Protein AF-A0A7Y3JT95-F1 (afdb_monomer)

Nearest PDB structures (foldseek):
  5d8r-assembly1_B-2  TM=2.595E-01  e=5.708E+00  Pseudomonas aeruginosa PAO1
  7e1v-assembly1_G  TM=1.893E-01  e=7.034E+00  Mycolicibacterium smegmatis MC2 51

Structure (mmCIF, N/CA/C/O backbone):
data_AF-A0A7Y3JT95-F1
#
_entry.id   AF-A0A7Y3JT95-F1
#
loop_
_atom_site.group_PDB
_atom_site.id
_atom_site.type_symbol
_atom_site.label_atom_id
_atom_site.label_alt_id
_atom_site.label_comp_id
_atom_site.label_asym_id
_atom_site.label_entity_id
_atom_site.label_seq_id
_atom_site.pdbx_PDB_ins_code
_atom_site.Cartn_x
_atom_site.Cartn_y
_atom_site.Cartn_z
_atom_site.occupancy
_atom_site.B_iso_or_equiv
_atom_site.auth_seq_id
_atom_site.auth_comp_id
_atom_site.auth_asym_id
_atom_site.auth_atom_id
_atom_site.pdbx_PDB_model_num
ATOM 1 N N . MET A 1 1 ? 17.925 -15.128 27.404 1.00 42.97 1 MET A N 1
ATOM 2 C CA . MET A 1 1 ? 16.937 -15.949 26.673 1.00 42.97 1 MET A CA 1
ATOM 3 C C . MET A 1 1 ? 15.849 -15.020 26.118 1.00 42.97 1 MET A C 1
ATOM 5 O O . MET A 1 1 ? 14.797 -14.905 26.715 1.00 42.97 1 MET A O 1
ATOM 9 N N . LEU A 1 2 ? 16.147 -14.272 25.042 1.00 52.19 2 LEU A N 1
ATOM 10 C CA . LEU A 1 2 ? 15.272 -13.235 24.435 1.00 52.19 2 LEU A CA 1
ATOM 11 C C . LEU A 1 2 ? 15.252 -13.323 22.890 1.00 52.19 2 LEU A C 1
ATOM 13 O O . LEU A 1 2 ? 14.946 -12.363 22.197 1.00 52.19 2 LEU A O 1
ATOM 17 N N . LYS A 1 3 ? 15.631 -14.474 22.322 1.00 46.69 3 LYS A N 1
ATOM 18 C CA . LYS A 1 3 ? 15.791 -14.651 20.865 1.00 46.69 3 LYS A CA 1
ATOM 19 C C . LYS A 1 3 ? 14.521 -15.123 20.137 1.00 46.69 3 LYS A C 1
ATOM 21 O O . LYS A 1 3 ? 14.589 -15.364 18.942 1.00 46.69 3 LYS A O 1
ATOM 26 N N . GLN A 1 4 ? 13.391 -15.278 20.832 1.00 49.72 4 GLN A N 1
ATOM 27 C CA . GLN A 1 4 ? 12.220 -16.012 20.318 1.00 49.72 4 GLN A CA 1
ATOM 28 C C . GLN A 1 4 ? 10.966 -15.167 20.030 1.00 49.72 4 GLN A C 1
ATOM 30 O O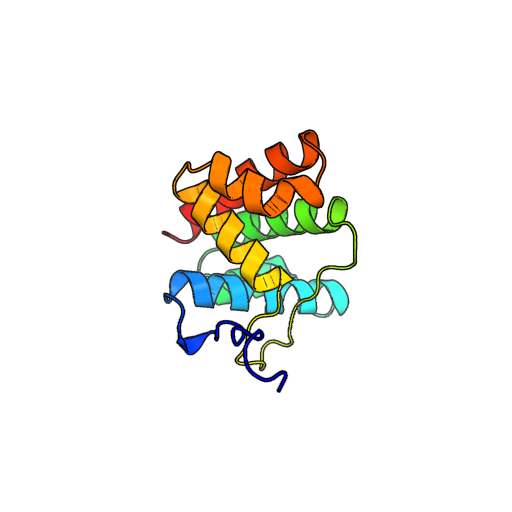 . GLN A 1 4 ? 9.918 -15.739 19.768 1.00 49.72 4 GLN A O 1
ATOM 35 N N . MET A 1 5 ? 11.043 -13.832 20.027 1.00 56.78 5 MET A N 1
ATOM 36 C CA . MET A 1 5 ? 9.869 -12.984 19.728 1.00 56.78 5 MET A CA 1
ATOM 37 C C . MET A 1 5 ? 10.009 -12.107 18.477 1.00 56.78 5 MET A C 1
ATOM 39 O O . MET A 1 5 ? 9.093 -11.359 18.161 1.00 56.78 5 MET A O 1
ATOM 43 N N . PHE A 1 6 ? 11.122 -12.196 17.743 1.00 58.62 6 PHE A N 1
ATOM 44 C CA . PHE A 1 6 ? 11.282 -11.458 16.491 1.00 58.62 6 PHE A CA 1
ATOM 45 C C . PHE A 1 6 ? 10.957 -12.359 15.305 1.00 58.62 6 PHE A C 1
ATOM 47 O O . PHE A 1 6 ? 11.786 -13.163 14.877 1.00 58.62 6 PHE A O 1
ATOM 54 N N . VAL A 1 7 ? 9.748 -12.203 14.768 1.00 72.12 7 VAL A N 1
ATOM 55 C CA . VAL A 1 7 ? 9.456 -12.646 13.404 1.00 72.12 7 VAL A CA 1
ATOM 56 C C . VAL A 1 7 ? 10.291 -11.759 12.474 1.00 72.12 7 VAL A C 1
ATOM 58 O O . VAL A 1 7 ? 10.195 -10.532 12.575 1.00 72.12 7 VAL A O 1
ATOM 61 N N . PRO A 1 8 ? 11.169 -12.328 11.629 1.00 79.81 8 PRO A N 1
ATOM 62 C CA . PRO A 1 8 ? 11.948 -11.523 10.702 1.00 79.81 8 PRO A CA 1
ATOM 63 C C . PRO A 1 8 ? 11.001 -10.773 9.752 1.00 79.81 8 PRO A C 1
ATOM 65 O O . PRO A 1 8 ? 9.987 -11.342 9.341 1.00 79.81 8 PRO A O 1
ATOM 68 N N . PRO A 1 9 ? 11.309 -9.513 9.394 1.00 84.88 9 PRO A N 1
ATOM 69 C CA . PRO A 1 9 ? 10.474 -8.770 8.464 1.00 84.88 9 PRO A CA 1
ATOM 70 C C . PRO A 1 9 ? 10.424 -9.490 7.107 1.00 84.88 9 PRO A C 1
ATOM 72 O O . PRO A 1 9 ? 11.458 -10.019 6.672 1.00 84.88 9 PRO A O 1
ATOM 75 N N . PRO A 1 10 ? 9.266 -9.486 6.420 1.00 91.88 10 PRO A N 1
ATOM 76 C CA . PRO A 1 10 ? 9.153 -10.029 5.073 1.00 91.88 10 PRO A CA 1
ATOM 77 C C . PRO A 1 10 ? 10.171 -9.378 4.137 1.00 91.88 10 PRO A C 1
ATOM 79 O O . PRO A 1 10 ? 10.498 -8.194 4.281 1.00 91.88 10 PRO A O 1
ATOM 82 N N . ARG A 1 11 ? 10.670 -10.134 3.159 1.00 95.94 11 ARG A N 1
ATOM 83 C CA . ARG A 1 11 ? 11.568 -9.600 2.132 1.00 95.94 11 ARG A CA 1
ATOM 84 C C . ARG A 1 11 ? 10.834 -9.465 0.815 1.00 95.94 11 ARG A C 1
ATOM 86 O O . ARG A 1 11 ? 9.987 -10.283 0.489 1.00 95.94 11 ARG A O 1
ATOM 93 N N . LEU A 1 12 ? 11.237 -8.478 0.018 1.00 95.88 12 LEU A N 1
ATOM 94 C CA . LEU A 1 12 ? 10.715 -8.273 -1.337 1.00 95.88 12 LEU A CA 1
ATOM 95 C C . LEU A 1 12 ? 10.817 -9.529 -2.210 1.00 95.88 12 LEU A C 1
ATOM 97 O O . LEU A 1 12 ? 9.936 -9.775 -3.021 1.00 95.88 12 LEU A O 1
ATOM 101 N N . ALA A 1 13 ? 11.889 -10.308 -2.042 1.00 95.94 13 ALA A N 1
ATOM 102 C CA . ALA A 1 13 ? 12.125 -11.530 -2.808 1.00 95.94 13 ALA A CA 1
ATOM 103 C C . ALA A 1 13 ? 11.171 -12.683 -2.446 1.00 95.94 13 ALA A C 1
ATOM 105 O O . ALA A 1 13 ? 11.084 -13.639 -3.209 1.00 95.94 13 ALA A O 1
ATOM 106 N N . ASP A 1 14 ? 10.480 -12.591 -1.306 1.00 95.44 14 ASP A N 1
ATOM 107 C CA . ASP A 1 14 ? 9.555 -13.618 -0.818 1.00 95.44 14 ASP A CA 1
ATOM 108 C C . ASP A 1 14 ? 8.091 -13.308 -1.198 1.00 95.44 14 ASP A C 1
ATOM 110 O O . ASP A 1 14 ? 7.199 -14.103 -0.908 1.00 95.44 14 ASP A O 1
ATOM 114 N N . LEU A 1 15 ? 7.832 -12.147 -1.812 1.00 96.12 15 LEU A N 1
ATOM 115 C CA . LEU A 1 15 ? 6.497 -11.688 -2.203 1.00 96.12 15 LEU A CA 1
ATOM 116 C C . LEU A 1 15 ? 6.122 -12.148 -3.616 1.00 96.12 15 LEU A C 1
ATOM 118 O O . LEU A 1 15 ? 6.994 -12.400 -4.453 1.00 96.12 15 LEU A O 1
ATOM 122 N N . ALA A 1 16 ? 4.820 -12.172 -3.911 1.00 96.31 16 ALA A N 1
ATOM 123 C CA . ALA A 1 16 ? 4.365 -12.308 -5.290 1.00 96.31 16 ALA A CA 1
ATOM 124 C C . ALA A 1 16 ? 4.848 -11.110 -6.145 1.00 96.31 16 ALA A C 1
ATOM 126 O O . ALA A 1 16 ? 5.060 -10.014 -5.610 1.00 96.31 16 ALA A O 1
ATOM 127 N N . PRO A 1 17 ? 5.037 -11.273 -7.469 1.00 96.25 17 PRO A N 1
ATOM 128 C CA . PRO A 1 17 ? 5.556 -10.210 -8.333 1.00 96.25 17 PRO A CA 1
ATOM 129 C C . PRO A 1 17 ? 4.783 -8.885 -8.236 1.00 96.25 17 PRO A C 1
ATOM 131 O O . PRO A 1 17 ? 5.391 -7.814 -8.170 1.00 96.25 17 PRO A O 1
ATOM 134 N N . GLU A 1 18 ? 3.456 -8.951 -8.177 1.00 96.50 18 GLU A N 1
ATOM 135 C CA . GLU A 1 18 ? 2.545 -7.808 -8.090 1.00 96.50 18 GLU A CA 1
ATOM 136 C C . GLU A 1 18 ? 2.695 -7.082 -6.743 1.00 96.50 18 GLU A C 1
ATOM 138 O O . GLU A 1 18 ? 2.768 -5.852 -6.681 1.00 96.50 18 GLU A O 1
ATOM 143 N N . GLU A 1 19 ? 2.833 -7.845 -5.658 1.00 97.56 19 GLU A N 1
ATOM 144 C CA . GLU A 1 19 ? 3.059 -7.345 -4.300 1.00 97.56 19 GLU A CA 1
ATOM 145 C C . GLU A 1 19 ? 4.436 -6.666 -4.178 1.00 97.56 19 GLU A C 1
ATOM 147 O O . GLU A 1 19 ? 4.560 -5.558 -3.644 1.00 97.56 19 GLU A O 1
ATOM 152 N N . ALA A 1 20 ? 5.482 -7.283 -4.736 1.00 97.44 20 ALA A N 1
ATOM 153 C CA . ALA A 1 20 ? 6.826 -6.715 -4.778 1.00 97.44 20 ALA A CA 1
ATOM 154 C C . ALA A 1 20 ? 6.879 -5.427 -5.620 1.00 97.44 20 ALA A C 1
ATOM 156 O O . ALA A 1 20 ? 7.563 -4.460 -5.252 1.00 97.44 20 ALA A O 1
ATOM 157 N N . ALA A 1 21 ? 6.140 -5.388 -6.735 1.00 97.44 21 ALA A N 1
ATOM 158 C CA . ALA A 1 21 ? 6.004 -4.207 -7.579 1.00 97.44 21 ALA A CA 1
ATOM 159 C C . ALA A 1 21 ? 5.282 -3.073 -6.840 1.00 97.44 21 ALA A C 1
ATOM 161 O O . ALA A 1 21 ? 5.753 -1.934 -6.890 1.00 97.44 21 ALA A O 1
ATOM 162 N N . LEU A 1 22 ? 4.216 -3.381 -6.095 1.00 98.19 22 LEU A N 1
ATOM 163 C CA . LEU A 1 22 ? 3.499 -2.430 -5.247 1.00 98.19 22 LEU A CA 1
ATOM 164 C C . LEU A 1 22 ? 4.416 -1.796 -4.196 1.00 98.19 22 LEU A C 1
ATOM 166 O O . LEU A 1 22 ? 4.496 -0.570 -4.118 1.00 98.19 22 LEU A O 1
ATOM 170 N N . ILE A 1 23 ? 5.158 -2.596 -3.426 1.00 98.38 23 ILE A N 1
ATOM 171 C CA . ILE A 1 23 ? 6.088 -2.066 -2.416 1.00 98.38 23 ILE A CA 1
ATOM 172 C C . ILE A 1 23 ? 7.191 -1.228 -3.063 1.00 98.38 23 ILE A C 1
ATOM 174 O O . ILE A 1 23 ? 7.490 -0.119 -2.613 1.00 98.38 23 ILE A O 1
ATOM 178 N N . SER A 1 24 ? 7.764 -1.708 -4.166 1.00 98.00 24 SER A N 1
ATOM 179 C CA . SER A 1 24 ? 8.773 -0.956 -4.916 1.00 98.00 24 SER A CA 1
ATOM 180 C C . SER A 1 24 ? 8.224 0.377 -5.441 1.00 98.00 24 SER A C 1
ATOM 182 O O . SER A 1 24 ? 8.929 1.391 -5.418 1.00 98.00 24 SER A O 1
ATOM 184 N N . ALA A 1 25 ? 6.961 0.404 -5.876 1.00 97.81 25 ALA A N 1
ATOM 185 C CA . ALA A 1 25 ? 6.295 1.602 -6.370 1.00 97.81 25 ALA A CA 1
ATOM 186 C C . ALA A 1 25 ? 6.045 2.592 -5.232 1.00 97.81 25 ALA A C 1
ATOM 188 O O . ALA A 1 25 ? 6.345 3.773 -5.391 1.00 97.81 25 ALA A O 1
ATOM 189 N N . THR A 1 26 ? 5.600 2.111 -4.068 1.00 98.19 26 THR A N 1
ATOM 190 C CA . THR A 1 26 ? 5.436 2.913 -2.848 1.00 98.19 26 THR A CA 1
ATOM 191 C C . THR A 1 26 ? 6.746 3.586 -2.449 1.00 98.19 26 THR A C 1
ATOM 193 O O . THR A 1 26 ? 6.783 4.802 -2.257 1.00 98.19 26 THR A O 1
ATOM 196 N N . ARG A 1 27 ? 7.855 2.837 -2.410 1.00 97.69 27 ARG A N 1
ATOM 197 C CA . ARG A 1 27 ? 9.183 3.381 -2.072 1.00 97.69 27 ARG A CA 1
ATOM 198 C C . ARG A 1 27 ? 9.622 4.480 -3.029 1.00 97.69 27 ARG A C 1
ATOM 200 O O . ARG A 1 27 ? 10.054 5.550 -2.598 1.00 97.69 27 ARG A O 1
ATOM 207 N N . LYS A 1 28 ? 9.483 4.239 -4.335 1.00 96.38 28 LYS A N 1
ATOM 208 C CA . LYS A 1 28 ? 9.813 5.227 -5.372 1.00 96.38 28 LYS A CA 1
ATOM 209 C C . LYS A 1 28 ? 8.905 6.453 -5.303 1.00 96.38 28 LYS A C 1
ATOM 211 O O . LYS A 1 28 ? 9.400 7.570 -5.428 1.00 96.38 28 LYS A O 1
ATOM 216 N N . TRP A 1 29 ? 7.609 6.261 -5.062 1.00 96.88 29 TRP A N 1
ATOM 217 C CA . TRP A 1 29 ? 6.640 7.344 -4.907 1.00 96.88 29 TRP A CA 1
ATOM 218 C C . TRP A 1 29 ? 6.989 8.231 -3.709 1.00 96.88 29 TRP A C 1
ATOM 220 O O . TRP A 1 29 ? 7.078 9.448 -3.856 1.00 96.88 29 TRP A O 1
ATOM 230 N N . VAL A 1 30 ? 7.271 7.642 -2.542 1.00 95.44 30 VAL A N 1
ATOM 231 C CA . VAL A 1 30 ? 7.620 8.401 -1.330 1.00 95.44 30 VAL A CA 1
ATOM 232 C C . VAL A 1 30 ? 8.942 9.140 -1.507 1.00 95.44 30 VAL A C 1
ATOM 234 O O . VAL A 1 30 ? 9.045 10.311 -1.142 1.00 95.44 30 VAL A O 1
ATOM 237 N N . MET A 1 31 ? 9.943 8.501 -2.117 1.00 94.19 31 MET A N 1
ATOM 238 C CA . MET A 1 31 ? 11.207 9.161 -2.450 1.00 94.19 31 MET A CA 1
ATOM 239 C C . MET A 1 31 ? 10.982 10.357 -3.390 1.00 94.19 31 MET A C 1
ATOM 241 O O . MET A 1 31 ? 11.508 11.445 -3.147 1.00 94.19 31 MET A O 1
ATOM 245 N N . ALA A 1 32 ? 10.181 10.178 -4.443 1.00 94.31 32 ALA A N 1
ATOM 246 C CA . ALA A 1 32 ? 9.825 11.237 -5.379 1.00 94.31 32 ALA A CA 1
ATOM 247 C C . ALA A 1 32 ? 9.126 12.410 -4.674 1.00 94.31 32 ALA A C 1
ATOM 249 O O . ALA A 1 32 ? 9.522 13.562 -4.857 1.00 94.31 32 ALA A O 1
ATOM 250 N N . GLN A 1 33 ? 8.151 12.106 -3.813 1.00 93.31 33 GLN A N 1
ATOM 251 C CA . GLN A 1 33 ? 7.379 13.089 -3.055 1.00 93.31 33 GLN A CA 1
ATOM 252 C C . GLN A 1 33 ? 8.258 13.887 -2.082 1.00 93.31 33 GLN A C 1
ATOM 254 O O . GLN A 1 33 ? 8.092 15.098 -1.964 1.00 93.31 33 GLN A O 1
ATOM 259 N N . ARG A 1 34 ? 9.207 13.232 -1.401 1.00 91.19 34 ARG A N 1
ATOM 260 C CA . ARG A 1 34 ? 10.089 13.877 -0.411 1.00 91.19 34 ARG A CA 1
ATOM 261 C C . ARG A 1 34 ? 11.169 14.754 -1.041 1.00 91.19 34 ARG A C 1
ATOM 263 O O . ARG A 1 34 ? 11.554 15.754 -0.447 1.00 91.19 34 ARG A O 1
ATOM 270 N N . HIS A 1 35 ? 11.680 14.383 -2.213 1.00 89.31 35 HIS A N 1
ATOM 271 C CA . HIS A 1 35 ? 12.818 15.079 -2.824 1.00 89.31 35 HIS A CA 1
ATOM 272 C C . HIS A 1 35 ? 12.441 16.027 -3.967 1.00 89.31 35 HIS A C 1
ATOM 274 O O . HIS A 1 35 ? 13.294 16.800 -4.397 1.00 89.31 35 HIS A O 1
ATOM 280 N N . GLY A 1 36 ? 11.214 15.963 -4.495 1.00 84.75 36 GLY A N 1
ATOM 281 C CA . GLY A 1 36 ? 10.703 16.895 -5.510 1.00 84.75 36 GLY A CA 1
ATOM 282 C C . GLY A 1 36 ? 11.411 16.847 -6.872 1.00 84.75 36 GLY A C 1
ATOM 283 O O . GLY A 1 36 ? 11.134 17.670 -7.736 1.00 84.75 36 GLY A O 1
ATOM 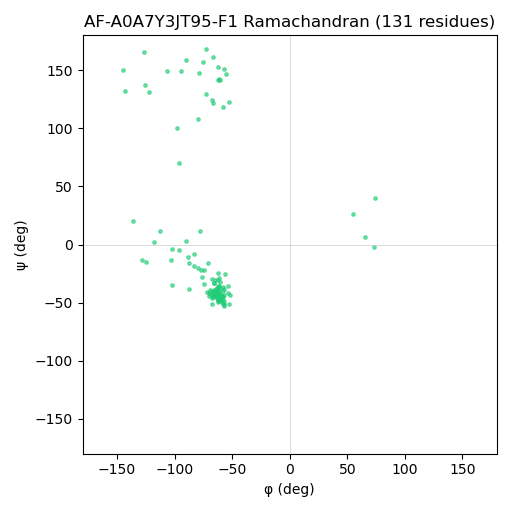284 N N . ARG A 1 37 ? 12.329 15.894 -7.088 1.00 81.44 37 ARG A N 1
ATOM 285 C CA . ARG A 1 37 ? 13.125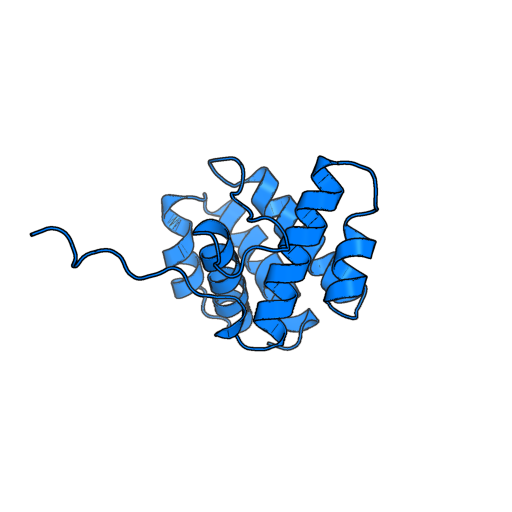 15.780 -8.327 1.00 81.44 37 ARG A CA 1
ATOM 286 C C . ARG A 1 37 ? 12.400 15.054 -9.458 1.00 81.44 37 ARG A C 1
ATOM 288 O O . ARG A 1 37 ? 12.818 15.146 -10.606 1.00 81.44 37 ARG A O 1
ATOM 295 N N . MET A 1 38 ? 11.360 14.290 -9.137 1.00 87.25 38 MET A N 1
ATOM 296 C CA . MET A 1 38 ? 10.582 13.521 -10.105 1.00 87.25 38 MET A CA 1
ATOM 297 C C . MET A 1 38 ? 9.114 13.487 -9.689 1.00 87.25 38 MET A C 1
ATOM 299 O O . MET A 1 38 ? 8.798 13.521 -8.502 1.00 87.25 38 MET A O 1
ATOM 303 N N . CYS A 1 39 ? 8.217 13.403 -10.669 1.00 94.00 39 CYS A N 1
ATOM 304 C CA . CYS A 1 39 ? 6.788 13.276 -10.407 1.00 94.00 39 CYS A CA 1
ATOM 305 C C . CYS A 1 39 ? 6.487 11.907 -9.756 1.00 94.00 39 CYS A C 1
ATOM 307 O O . CYS A 1 39 ? 6.798 10.880 -10.370 1.00 94.00 39 CYS A O 1
ATOM 309 N N . PRO A 1 40 ? 5.847 11.857 -8.572 1.00 95.44 40 PRO A N 1
ATOM 310 C CA . PRO A 1 40 ? 5.537 10.599 -7.888 1.00 95.44 40 PRO A CA 1
ATOM 311 C C . PRO A 1 40 ? 4.674 9.638 -8.716 1.00 95.44 40 PRO A C 1
ATOM 313 O O . PRO A 1 40 ? 4.907 8.431 -8.698 1.00 95.44 40 PRO A O 1
ATOM 316 N N . LEU A 1 41 ? 3.727 10.165 -9.504 1.00 96.50 41 LEU A N 1
ATOM 317 C CA . LEU A 1 41 ? 2.898 9.358 -10.406 1.00 96.50 41 LEU A CA 1
ATOM 318 C C . LEU A 1 41 ? 3.729 8.670 -11.493 1.00 96.50 41 LEU A C 1
ATOM 320 O O . LEU A 1 41 ? 3.523 7.488 -11.745 1.00 96.50 41 LEU A O 1
ATOM 324 N N . HIS A 1 42 ? 4.690 9.370 -12.102 1.00 95.44 42 HIS A N 1
ATOM 325 C CA . HIS A 1 42 ? 5.588 8.762 -13.089 1.00 95.44 42 HIS A CA 1
ATOM 326 C C . HIS A 1 42 ? 6.495 7.705 -12.451 1.00 95.44 42 HIS A C 1
ATOM 328 O O . HIS A 1 42 ? 6.677 6.628 -13.016 1.00 95.44 42 HIS A O 1
ATOM 334 N N . ALA A 1 43 ? 7.028 7.982 -11.257 1.00 94.81 43 ALA A N 1
ATOM 335 C CA . ALA A 1 43 ? 7.872 7.037 -10.531 1.00 94.81 43 ALA A CA 1
ATOM 336 C C . ALA A 1 43 ? 7.128 5.728 -10.208 1.00 94.81 43 ALA A C 1
ATOM 338 O O . ALA A 1 43 ? 7.681 4.644 -10.397 1.00 94.81 43 ALA A O 1
ATOM 339 N N . ALA A 1 44 ? 5.866 5.831 -9.780 1.00 96.88 44 ALA A N 1
ATOM 340 C CA . ALA A 1 44 ? 5.001 4.682 -9.536 1.00 96.88 44 ALA A CA 1
ATOM 341 C C . ALA A 1 44 ? 4.578 3.973 -10.835 1.00 96.88 44 ALA A C 1
ATOM 343 O O . ALA A 1 44 ? 4.654 2.750 -10.905 1.00 96.88 44 ALA A O 1
ATOM 344 N N . ALA A 1 45 ? 4.190 4.710 -11.882 1.00 96.94 45 ALA A N 1
ATOM 345 C CA . ALA A 1 45 ? 3.747 4.128 -13.154 1.00 96.94 45 ALA A CA 1
ATOM 346 C C . ALA A 1 45 ? 4.848 3.302 -13.828 1.00 96.94 45 ALA A C 1
ATOM 348 O O . ALA A 1 45 ? 4.576 2.210 -14.314 1.00 96.94 45 ALA A O 1
ATOM 349 N N . ASN A 1 46 ? 6.097 3.775 -13.781 1.00 94.62 46 ASN A N 1
ATOM 350 C CA . ASN A 1 46 ? 7.247 3.030 -14.296 1.00 94.62 46 ASN A CA 1
ATOM 351 C C . ASN A 1 46 ? 7.467 1.698 -13.567 1.00 94.62 46 ASN A C 1
ATOM 353 O O . ASN A 1 46 ? 8.021 0.772 -14.149 1.00 94.62 46 ASN A O 1
ATOM 357 N N . GLN A 1 47 ? 7.072 1.607 -12.295 1.00 94.81 47 GLN A N 1
ATOM 358 C CA . GLN A 1 47 ? 7.217 0.386 -11.508 1.00 94.81 47 GLN A CA 1
ATOM 359 C C . GLN A 1 47 ? 6.023 -0.562 -11.668 1.00 94.81 47 GLN A C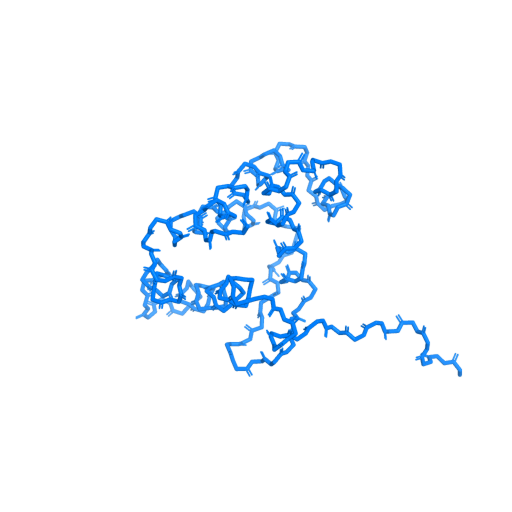 1
ATOM 361 O O . GLN A 1 47 ? 6.219 -1.770 -11.698 1.00 94.81 47 GLN A O 1
ATOM 366 N N . LEU A 1 48 ? 4.807 -0.020 -11.757 1.00 96.56 48 LEU A N 1
ATOM 367 C CA . LEU A 1 48 ? 3.565 -0.795 -11.856 1.00 96.56 48 LEU A CA 1
ATOM 368 C C . LEU A 1 48 ? 3.184 -1.149 -13.300 1.00 96.56 48 LEU A C 1
ATOM 370 O O . LEU A 1 48 ? 2.239 -1.896 -13.516 1.00 96.56 48 LEU A O 1
ATOM 374 N N . GLY A 1 49 ? 3.851 -0.567 -14.298 1.00 94.75 49 GLY A N 1
ATOM 375 C CA . GLY A 1 49 ? 3.555 -0.784 -15.717 1.00 94.75 49 GLY A CA 1
ATOM 376 C C . GLY A 1 49 ? 2.266 -0.118 -16.219 1.00 94.75 49 GLY A C 1
ATOM 377 O O . GLY A 1 49 ? 1.980 -0.175 -17.411 1.00 94.75 49 GLY A O 1
ATOM 378 N N . ALA A 1 50 ? 1.497 0.549 -15.349 1.00 94.88 50 ALA A N 1
ATOM 379 C CA . ALA A 1 50 ? 0.230 1.186 -15.702 1.00 94.88 50 ALA A CA 1
ATOM 380 C C . ALA A 1 50 ? 0.007 2.512 -14.956 1.00 94.88 50 ALA A C 1
ATOM 382 O O . ALA A 1 50 ? 0.099 2.593 -13.728 1.00 94.88 50 ALA A O 1
ATOM 383 N N . LEU A 1 51 ? -0.382 3.562 -15.693 1.00 95.94 51 LEU A N 1
ATOM 384 C CA . LEU A 1 51 ? -0.692 4.872 -15.103 1.00 95.94 51 LEU A CA 1
ATOM 385 C C . LEU A 1 51 ? 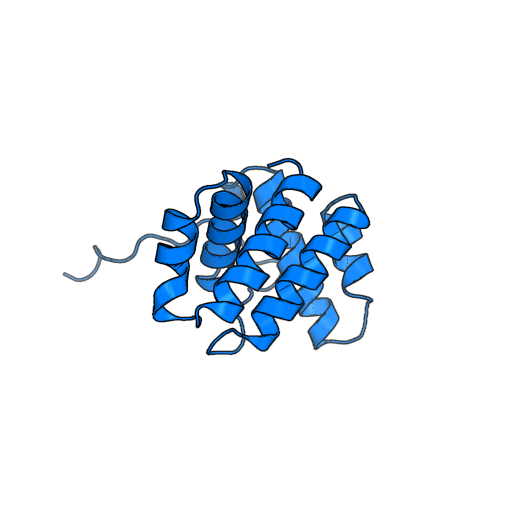-1.926 4.818 -14.189 1.00 95.94 51 LEU A C 1
ATOM 387 O O . LEU A 1 51 ? -1.980 5.529 -13.187 1.00 95.94 51 LEU A O 1
ATOM 391 N N . GLN A 1 52 ? -2.909 3.972 -14.507 1.00 96.88 52 GLN A N 1
ATOM 392 C CA . GLN A 1 52 ? -4.095 3.804 -13.665 1.00 96.88 52 GLN A CA 1
ATOM 393 C C . GLN A 1 52 ? -3.730 3.230 -12.290 1.00 96.88 52 GLN A C 1
ATOM 395 O O . GLN A 1 52 ? -4.175 3.762 -11.277 1.00 96.88 52 GLN A O 1
ATOM 400 N N . ALA A 1 53 ? -2.856 2.221 -12.246 1.00 97.69 53 ALA A N 1
ATOM 401 C CA . ALA A 1 53 ? -2.353 1.660 -10.996 1.00 97.69 53 ALA A CA 1
ATOM 402 C C . ALA A 1 53 ? -1.587 2.704 -10.170 1.00 97.69 53 ALA A C 1
ATOM 404 O O . ALA A 1 53 ? -1.797 2.823 -8.964 1.00 97.69 53 ALA A O 1
ATOM 405 N N . ALA A 1 54 ? -0.779 3.543 -10.826 1.00 98.06 54 ALA A N 1
ATOM 406 C CA . ALA A 1 54 ? -0.083 4.645 -10.165 1.00 98.06 54 ALA A CA 1
ATOM 407 C C . ALA A 1 54 ? -1.035 5.691 -9.563 1.00 98.06 54 ALA A C 1
ATOM 409 O O . ALA A 1 54 ? -0.764 6.209 -8.481 1.00 98.06 54 ALA A O 1
ATOM 410 N N . ARG A 1 55 ? -2.153 6.000 -10.234 1.00 98.25 55 ARG A N 1
ATOM 411 C CA . ARG A 1 55 ? -3.188 6.910 -9.714 1.00 98.25 55 ARG A CA 1
ATOM 412 C C . ARG A 1 55 ? -3.903 6.320 -8.504 1.00 98.25 55 ARG A C 1
ATOM 414 O O . ARG A 1 55 ? -4.046 7.022 -7.506 1.00 98.25 55 ARG A O 1
ATOM 421 N N . SER A 1 56 ? -4.297 5.047 -8.568 1.00 98.44 56 SER A N 1
ATOM 422 C CA . SER A 1 56 ? -4.880 4.347 -7.419 1.00 98.44 56 SER A CA 1
ATOM 423 C C . SER A 1 56 ? -3.913 4.350 -6.231 1.00 98.44 56 SER A C 1
ATOM 425 O O . SER A 1 56 ? -4.308 4.700 -5.121 1.00 98.44 56 SER A O 1
ATOM 427 N N . LEU A 1 57 ? -2.627 4.053 -6.469 1.00 98.56 57 LEU A N 1
ATOM 428 C CA . LEU A 1 57 ? -1.601 4.082 -5.424 1.00 98.56 57 LEU A CA 1
ATOM 429 C C . LEU A 1 57 ? -1.419 5.490 -4.848 1.00 98.56 57 LEU A C 1
ATOM 431 O O . LEU A 1 57 ? -1.323 5.653 -3.637 1.00 98.56 57 LEU A O 1
ATOM 435 N N . HIS A 1 58 ? -1.403 6.517 -5.694 1.00 98.06 58 HIS A N 1
ATOM 436 C CA . HIS A 1 58 ? -1.292 7.902 -5.246 1.00 98.06 58 HIS A CA 1
ATOM 437 C C . HIS A 1 58 ? -2.441 8.308 -4.315 1.00 98.06 58 HIS A C 1
ATOM 439 O O . HIS A 1 58 ? -2.184 8.918 -3.281 1.00 98.06 58 HIS A O 1
ATOM 445 N N . LEU A 1 59 ? -3.683 7.941 -4.647 1.00 98.31 59 LEU A N 1
ATOM 446 C CA . LEU A 1 59 ? -4.844 8.212 -3.794 1.00 98.31 59 LEU A CA 1
ATOM 447 C C . LEU A 1 59 ? -4.756 7.462 -2.461 1.00 98.31 59 LEU A C 1
ATOM 449 O O . LEU A 1 59 ? -4.990 8.059 -1.411 1.00 98.31 59 LEU A O 1
ATOM 453 N N . LEU A 1 60 ? -4.356 6.187 -2.489 1.00 98.56 60 LEU A N 1
ATOM 454 C CA . LEU A 1 60 ? -4.117 5.415 -1.271 1.00 98.56 60 LEU A CA 1
ATOM 455 C C . LEU A 1 60 ? -3.076 6.101 -0.376 1.00 98.56 60 LEU A C 1
ATOM 457 O O . LEU A 1 60 ? -3.345 6.345 0.798 1.00 98.56 60 LEU A O 1
ATOM 461 N N . LEU A 1 61 ? -1.916 6.460 -0.930 1.00 97.81 61 LEU A N 1
ATOM 462 C CA . LEU A 1 61 ? -0.832 7.093 -0.174 1.00 97.81 61 LEU A CA 1
ATOM 463 C C . LEU A 1 61 ? -1.191 8.501 0.315 1.00 97.81 61 LEU A C 1
ATOM 465 O O . LEU A 1 61 ? -0.721 8.903 1.376 1.00 97.81 61 LEU A O 1
ATOM 469 N N . ALA A 1 62 ? -2.048 9.234 -0.401 1.00 96.69 62 ALA A N 1
ATOM 470 C CA . ALA A 1 62 ? -2.573 10.516 0.060 1.00 96.69 62 ALA A CA 1
ATOM 471 C C . ALA A 1 62 ? -3.485 10.350 1.286 1.00 96.69 62 ALA A C 1
ATOM 473 O O . ALA A 1 62 ? -3.333 11.081 2.263 1.00 96.69 62 ALA A O 1
ATOM 474 N N . HIS A 1 63 ? -4.394 9.369 1.273 1.00 97.75 63 HIS A N 1
ATOM 475 C CA . HIS A 1 63 ? -5.245 9.080 2.430 1.00 97.75 63 HIS A CA 1
ATOM 476 C C . HIS A 1 63 ? -4.443 8.563 3.622 1.00 97.75 63 HIS A C 1
ATOM 478 O O . HIS A 1 63 ? -4.642 9.034 4.738 1.00 97.75 63 HIS A O 1
ATOM 484 N N . VAL A 1 64 ? -3.501 7.653 3.371 1.00 97.06 64 VAL A N 1
ATOM 485 C CA . VAL A 1 64 ? -2.566 7.151 4.380 1.00 97.06 64 VAL A CA 1
ATOM 486 C C . VAL A 1 64 ? -1.778 8.312 4.988 1.00 97.06 64 VAL A C 1
ATOM 488 O O . VAL A 1 64 ? -1.839 8.511 6.193 1.00 97.06 64 VAL A O 1
ATOM 491 N N . GLY A 1 65 ? -1.131 9.153 4.178 1.00 95.06 65 GLY A N 1
ATOM 492 C CA . GLY A 1 65 ? -0.345 10.285 4.675 1.00 95.06 65 GLY A CA 1
ATOM 493 C C . GLY A 1 65 ? -1.151 11.330 5.455 1.00 95.06 65 GLY A C 1
ATOM 494 O O . GLY A 1 65 ? -0.583 12.025 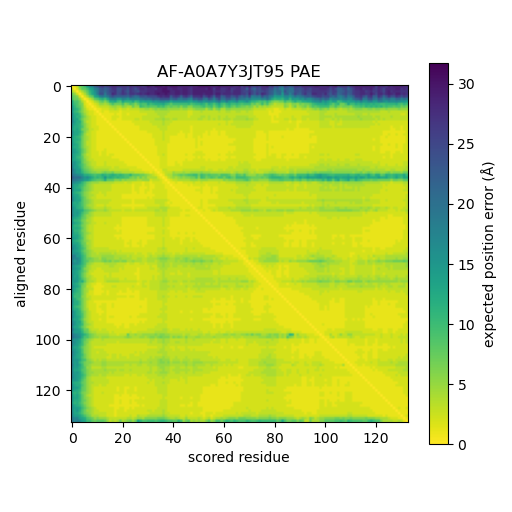6.288 1.00 95.06 65 GLY A O 1
ATOM 495 N N . ALA A 1 66 ? -2.460 11.434 5.211 1.00 95.44 66 ALA A N 1
ATOM 496 C CA . ALA A 1 66 ? -3.346 12.348 5.930 1.00 95.44 66 ALA A CA 1
ATOM 497 C C . ALA A 1 66 ? -3.931 11.764 7.228 1.00 95.44 66 ALA A C 1
ATOM 499 O O . ALA A 1 66 ? -4.507 12.513 8.011 1.00 95.44 66 ALA A O 1
ATOM 500 N N . SER A 1 67 ? -3.877 10.442 7.423 1.00 96.31 67 SER A N 1
ATOM 501 C CA . SER A 1 67 ? -4.569 9.755 8.529 1.00 96.31 67 SER A CA 1
ATOM 502 C C . SER A 1 67 ? -3.662 8.894 9.406 1.00 96.31 67 SER A C 1
ATOM 504 O O . SER A 1 67 ? -4.093 8.502 10.485 1.00 96.31 67 SER A O 1
ATOM 506 N N . TRP A 1 68 ? -2.442 8.579 8.965 1.00 95.00 68 TRP A N 1
ATOM 507 C CA . TRP A 1 68 ? -1.493 7.804 9.766 1.00 95.00 68 TRP A CA 1
ATOM 508 C C . TRP A 1 68 ? -1.125 8.561 11.053 1.00 95.00 68 TRP A C 1
ATOM 510 O O . TRP A 1 68 ? -0.957 9.782 10.996 1.00 95.00 68 TRP A O 1
ATOM 520 N N . PRO A 1 69 ? -0.975 7.868 12.197 1.00 92.00 69 PRO A N 1
ATOM 521 C CA . PRO A 1 69 ? -0.644 8.518 13.468 1.00 92.00 69 PRO A CA 1
ATOM 522 C C . PRO A 1 69 ? 0.757 9.151 13.471 1.00 92.00 69 PRO A C 1
ATOM 524 O O . PRO A 1 69 ? 0.956 10.202 14.074 1.00 92.00 69 PRO A O 1
ATOM 527 N N . ASP A 1 70 ? 1.701 8.541 12.751 1.00 91.50 70 ASP A N 1
ATOM 528 C CA . ASP A 1 70 ? 3.098 8.963 12.638 1.00 91.50 70 ASP A CA 1
ATOM 529 C C . ASP A 1 70 ? 3.517 9.115 11.164 1.00 91.50 70 ASP A C 1
ATOM 531 O O . ASP A 1 70 ? 2.837 8.617 10.261 1.00 91.50 70 ASP A O 1
ATOM 535 N N . PRO A 1 71 ? 4.658 9.763 10.859 1.00 90.25 71 PRO A N 1
ATOM 536 C CA . PRO A 1 71 ? 5.203 9.745 9.507 1.00 90.25 71 PRO A CA 1
ATOM 537 C C . PRO A 1 71 ? 5.471 8.310 9.034 1.00 90.25 71 PRO A C 1
ATOM 539 O O . PRO A 1 71 ? 6.325 7.623 9.588 1.00 90.25 71 PRO A O 1
ATOM 542 N N . VAL A 1 72 ? 4.790 7.894 7.961 1.00 92.06 72 VAL A N 1
ATOM 543 C CA . VAL A 1 72 ? 4.893 6.532 7.411 1.00 92.06 72 VAL A CA 1
ATOM 544 C C . VAL A 1 72 ? 6.351 6.141 7.152 1.00 92.06 72 VAL A C 1
ATOM 546 O O . VAL A 1 72 ? 7.084 6.800 6.390 1.00 92.06 72 VAL A O 1
ATOM 549 N N . ALA A 1 73 ? 6.765 5.041 7.771 1.00 94.38 73 ALA A N 1
ATOM 550 C CA . ALA A 1 73 ? 8.089 4.469 7.654 1.00 94.38 73 ALA A CA 1
ATOM 551 C C . ALA A 1 73 ? 8.201 3.662 6.358 1.00 94.38 73 ALA A C 1
ATOM 553 O O . ALA A 1 73 ? 7.676 2.560 6.230 1.00 94.38 73 ALA A O 1
ATOM 554 N N . VAL A 1 74 ? 8.948 4.192 5.395 1.00 95.75 74 VAL A N 1
ATOM 555 C CA . VAL A 1 74 ? 9.189 3.550 4.097 1.00 95.75 74 VAL A CA 1
ATOM 556 C C . VAL A 1 74 ? 10.685 3.371 3.909 1.00 95.75 74 VAL A C 1
ATOM 558 O O . VAL A 1 74 ? 11.459 4.308 4.134 1.00 95.75 74 VAL A O 1
ATOM 561 N N . ALA A 1 75 ? 11.099 2.167 3.521 1.00 96.44 75 ALA A N 1
ATOM 562 C CA . ALA A 1 75 ? 12.506 1.854 3.345 1.00 96.44 75 ALA A CA 1
ATOM 563 C C . ALA A 1 75 ? 13.053 2.477 2.046 1.00 96.44 75 ALA A C 1
ATOM 565 O O . ALA A 1 75 ? 12.309 2.726 1.092 1.00 96.44 75 ALA A O 1
ATOM 566 N N . PRO A 1 76 ? 14.375 2.692 1.949 1.00 94.25 76 PRO A N 1
ATOM 567 C CA . PRO A 1 76 ? 15.002 3.037 0.680 1.00 94.25 76 PRO A CA 1
ATOM 568 C C . PRO A 1 76 ? 14.734 1.967 -0.397 1.00 94.25 76 PRO A C 1
ATOM 570 O O . PRO A 1 76 ? 14.641 0.781 -0.067 1.00 94.25 76 PRO A O 1
ATOM 573 N N . PRO A 1 77 ? 14.702 2.329 -1.697 1.00 92.62 77 PRO A N 1
ATOM 574 C CA . PRO A 1 77 ? 14.458 1.373 -2.783 1.00 92.62 77 PRO A CA 1
ATOM 575 C C . PRO A 1 77 ? 15.422 0.176 -2.830 1.00 92.62 77 PRO A C 1
ATOM 577 O O . PRO A 1 77 ? 15.056 -0.871 -3.349 1.00 92.62 77 PRO A O 1
ATOM 580 N N . CYS A 1 78 ? 16.638 0.312 -2.290 1.00 92.00 78 CYS A N 1
ATOM 581 C CA . CYS A 1 78 ? 17.645 -0.752 -2.249 1.00 92.00 78 CYS A CA 1
ATOM 582 C C . CYS A 1 78 ? 17.487 -1.737 -1.076 1.00 92.00 78 CYS A C 1
ATOM 584 O O . CYS A 1 78 ? 18.211 -2.730 -1.023 1.00 92.00 78 CYS A O 1
ATOM 586 N N . CYS A 1 79 ? 16.589 -1.477 -0.120 1.00 96.31 79 CYS A N 1
ATOM 587 C CA . CYS A 1 79 ? 16.429 -2.333 1.053 1.00 96.31 79 CYS A CA 1
ATOM 588 C C . CYS A 1 79 ? 15.734 -3.658 0.681 1.00 96.31 79 CYS A C 1
ATOM 590 O O . CYS A 1 79 ? 14.659 -3.621 0.083 1.00 96.31 79 CYS A O 1
ATOM 592 N N . PRO A 1 80 ? 16.261 -4.837 1.056 1.00 95.12 80 PRO A N 1
ATOM 593 C CA . PRO A 1 80 ? 15.599 -6.103 0.740 1.00 95.12 80 PRO A CA 1
ATOM 594 C C . PRO A 1 80 ? 14.390 -6.396 1.640 1.00 95.12 80 PRO A C 1
ATOM 596 O O . PRO A 1 80 ? 13.477 -7.100 1.217 1.00 95.12 80 PRO A O 1
ATOM 599 N N . ALA A 1 81 ? 14.382 -5.882 2.872 1.00 96.62 81 ALA A N 1
ATOM 600 C CA . ALA A 1 81 ? 13.336 -6.125 3.864 1.00 96.62 81 ALA A CA 1
ATOM 601 C C . ALA A 1 81 ? 12.273 -5.024 3.844 1.00 96.62 81 ALA A C 1
ATOM 603 O O . ALA A 1 81 ? 12.591 -3.867 3.548 1.00 96.62 81 ALA A O 1
ATOM 604 N N . LEU A 1 82 ? 11.035 -5.386 4.172 1.00 97.44 82 LEU A N 1
ATOM 605 C CA . LEU A 1 82 ? 9.938 -4.449 4.388 1.00 97.44 82 LEU A CA 1
ATOM 606 C C . LEU A 1 82 ? 10.038 -3.804 5.777 1.00 97.44 82 LEU A C 1
ATOM 608 O O . LEU A 1 82 ? 10.474 -4.437 6.742 1.00 97.44 82 LEU A O 1
ATOM 612 N N . THR A 1 83 ? 9.605 -2.550 5.888 1.00 96.38 83 THR A N 1
ATOM 613 C CA . THR A 1 83 ? 9.255 -1.956 7.186 1.00 96.38 83 THR A CA 1
ATOM 614 C C . THR A 1 83 ? 7.936 -2.542 7.700 1.00 96.38 83 THR A C 1
ATOM 616 O O . THR A 1 83 ? 7.197 -3.195 6.960 1.00 96.38 83 THR A O 1
ATOM 619 N N . HIS A 1 84 ? 7.614 -2.281 8.969 1.00 94.75 84 HIS A N 1
ATOM 620 C CA . HIS A 1 84 ? 6.301 -2.627 9.512 1.00 94.75 84 HIS A CA 1
ATOM 621 C C . HIS A 1 84 ? 5.170 -1.945 8.724 1.00 94.75 84 HIS A C 1
ATOM 623 O O . HIS A 1 84 ? 4.277 -2.633 8.247 1.00 94.75 84 HIS A O 1
ATOM 629 N N . ASP A 1 85 ? 5.260 -0.632 8.491 1.00 96.00 85 ASP A N 1
ATOM 630 C CA . ASP A 1 85 ? 4.241 0.113 7.740 1.00 96.00 85 ASP A CA 1
ATOM 631 C C . ASP A 1 85 ? 4.094 -0.373 6.292 1.00 96.00 85 ASP A C 1
ATOM 633 O O . ASP A 1 85 ? 2.985 -0.416 5.770 1.00 96.00 85 ASP A O 1
ATOM 637 N N . GLU A 1 86 ? 5.185 -0.780 5.632 1.00 97.88 86 GLU A N 1
ATOM 638 C CA . GLU A 1 86 ? 5.123 -1.375 4.291 1.00 97.88 86 GLU A CA 1
ATOM 639 C C . GLU A 1 86 ? 4.388 -2.719 4.302 1.00 97.88 86 GLU A C 1
ATOM 641 O O . GLU A 1 86 ? 3.563 -2.973 3.424 1.00 97.88 86 GLU A O 1
ATOM 646 N N . ALA A 1 87 ? 4.656 -3.567 5.299 1.00 97.12 87 ALA A N 1
ATOM 647 C CA . ALA A 1 87 ? 3.960 -4.839 5.461 1.00 97.12 87 ALA A CA 1
ATOM 648 C C . ALA A 1 87 ? 2.471 -4.631 5.789 1.00 97.12 87 ALA A C 1
ATOM 650 O O . ALA A 1 87 ? 1.618 -5.303 5.209 1.00 97.12 87 ALA A O 1
ATOM 651 N N . THR A 1 88 ? 2.149 -3.663 6.650 1.00 96.69 88 THR A N 1
ATOM 652 C CA . THR A 1 88 ? 0.770 -3.280 6.979 1.00 96.69 88 THR A CA 1
ATOM 653 C C . THR A 1 88 ? 0.046 -2.734 5.749 1.00 96.69 88 THR A C 1
ATOM 655 O O . THR A 1 88 ? -1.056 -3.187 5.446 1.00 96.69 88 THR A O 1
ATOM 658 N N . LEU A 1 89 ? 0.678 -1.847 4.972 1.00 97.81 89 LEU A N 1
ATOM 659 C CA . LEU A 1 89 ? 0.121 -1.312 3.726 1.00 97.81 89 LEU A CA 1
ATOM 660 C C . LEU A 1 89 ? -0.183 -2.426 2.714 1.00 97.81 89 LEU A C 1
ATOM 662 O O . LEU A 1 89 ? -1.255 -2.431 2.109 1.00 97.81 89 LEU A O 1
ATOM 666 N N . LEU A 1 90 ? 0.733 -3.382 2.544 1.00 98.31 90 LEU A N 1
ATOM 667 C CA . LEU A 1 90 ? 0.510 -4.539 1.679 1.00 98.31 90 LEU A CA 1
ATOM 668 C C . LEU A 1 90 ? -0.661 -5.395 2.178 1.00 98.31 90 LEU A C 1
ATOM 670 O O . LEU A 1 90 ? -1.561 -5.715 1.402 1.00 98.31 90 LEU A O 1
ATOM 674 N N . GLY A 1 91 ? -0.690 -5.707 3.477 1.00 97.81 91 GLY A N 1
ATOM 675 C CA . GLY A 1 91 ? -1.774 -6.465 4.103 1.00 97.81 91 GLY A CA 1
ATOM 676 C C . GLY A 1 91 ? -3.139 -5.795 3.934 1.00 97.81 91 GLY A C 1
ATOM 677 O O . GLY A 1 91 ? -4.119 -6.468 3.619 1.00 97.81 91 GLY A O 1
ATOM 678 N N . MET A 1 92 ? -3.199 -4.467 4.053 1.00 98.00 92 MET A N 1
ATOM 679 C CA . MET A 1 92 ? -4.406 -3.675 3.811 1.00 98.00 92 MET A CA 1
ATOM 680 C C . MET A 1 92 ? -4.897 -3.794 2.365 1.00 98.00 92 MET A C 1
ATOM 682 O O . MET A 1 92 ? -6.091 -3.992 2.145 1.00 98.00 92 MET A O 1
ATOM 686 N N . VAL A 1 93 ? -3.995 -3.697 1.381 1.00 98.56 93 VAL A N 1
ATOM 687 C CA . VAL A 1 93 ? -4.346 -3.840 -0.042 1.00 98.56 93 VAL A CA 1
ATOM 688 C C . VAL A 1 93 ? -4.861 -5.248 -0.338 1.00 98.56 93 VAL A C 1
ATOM 690 O O . VAL A 1 93 ? -5.907 -5.380 -0.970 1.00 98.56 93 VAL A O 1
ATOM 693 N N . ILE A 1 94 ? -4.201 -6.287 0.179 1.00 98.19 94 ILE A N 1
ATOM 694 C CA . ILE A 1 94 ? -4.638 -7.681 0.012 1.00 98.19 94 ILE A CA 1
ATOM 695 C C . ILE A 1 94 ? -6.009 -7.908 0.663 1.00 98.19 94 ILE A C 1
ATOM 697 O O . ILE A 1 94 ? -6.905 -8.476 0.037 1.00 98.19 94 ILE A O 1
ATOM 701 N N . ALA A 1 95 ? -6.199 -7.458 1.906 1.00 97.94 95 ALA A N 1
ATOM 702 C CA . ALA A 1 95 ? -7.457 -7.628 2.630 1.00 97.94 95 ALA A CA 1
ATOM 703 C C . ALA A 1 95 ? -8.620 -6.915 1.928 1.00 97.94 95 ALA A C 1
ATOM 705 O O . ALA A 1 95 ? -9.685 -7.508 1.749 1.00 97.94 95 ALA A O 1
ATOM 706 N N . ALA A 1 96 ? -8.403 -5.675 1.482 1.00 97.88 96 ALA A N 1
ATOM 707 C CA . ALA A 1 96 ? -9.407 -4.894 0.772 1.00 97.88 96 ALA A CA 1
ATOM 708 C C . ALA A 1 96 ? -9.731 -5.485 -0.611 1.00 97.88 96 ALA A C 1
ATOM 710 O O . ALA A 1 96 ? -10.899 -5.541 -0.995 1.00 97.88 96 ALA A O 1
ATOM 711 N N . HIS A 1 97 ? -8.721 -5.971 -1.342 1.00 97.25 97 HIS A N 1
ATOM 712 C CA . HIS A 1 97 ? -8.905 -6.637 -2.632 1.00 97.25 97 HIS A CA 1
ATOM 713 C C . HIS A 1 97 ? -9.716 -7.935 -2.503 1.00 97.25 97 HIS A C 1
ATOM 715 O O . HIS A 1 97 ? -10.645 -8.161 -3.269 1.00 97.25 97 HIS A O 1
ATOM 721 N N . ARG A 1 98 ? -9.446 -8.745 -1.472 1.00 96.06 98 ARG A N 1
ATOM 722 C CA . ARG A 1 98 ? -10.186 -9.988 -1.184 1.00 96.06 98 ARG A CA 1
ATOM 723 C C . ARG A 1 98 ? -11.550 -9.764 -0.517 1.00 96.06 98 ARG A C 1
ATOM 725 O O . ARG A 1 98 ? -12.132 -10.712 0.003 1.00 96.06 98 ARG A O 1
ATOM 732 N N . HIS A 1 99 ? -12.044 -8.524 -0.482 1.00 92.25 99 HIS A N 1
ATOM 733 C CA . HIS A 1 99 ? -13.292 -8.129 0.184 1.00 92.25 99 HIS A CA 1
ATOM 734 C C . HIS A 1 99 ? -13.370 -8.523 1.671 1.00 92.25 99 HIS A C 1
ATOM 736 O O . HIS A 1 99 ? -14.451 -8.676 2.240 1.00 92.25 99 HIS A O 1
ATOM 742 N N . SER A 1 100 ? -12.220 -8.662 2.329 1.00 94.88 100 SER A N 1
ATOM 743 C CA . SER A 1 100 ? -12.122 -9.099 3.716 1.00 94.88 100 SER A CA 1
ATOM 744 C C . SER A 1 100 ? -12.010 -7.902 4.658 1.00 94.88 100 SER A C 1
ATOM 746 O O . SER A 1 100 ? -10.970 -7.665 5.282 1.00 94.88 100 SER A O 1
ATOM 748 N N . ARG A 1 101 ? -13.118 -7.161 4.789 1.00 96.69 101 ARG A N 1
ATOM 749 C CA . ARG A 1 101 ? -13.223 -5.989 5.672 1.00 96.69 101 ARG A CA 1
ATOM 750 C C . ARG A 1 101 ? -12.774 -6.261 7.121 1.00 96.69 101 ARG A C 1
ATOM 752 O O . ARG A 1 101 ? -11.996 -5.459 7.628 1.00 96.69 101 ARG A O 1
ATOM 759 N N . PRO A 1 102 ? -13.129 -7.390 7.770 1.00 97.75 102 PRO A N 1
ATOM 760 C CA . PRO A 1 102 ? -12.687 -7.656 9.142 1.00 97.75 102 PRO A CA 1
ATOM 761 C C . PRO A 1 102 ? -11.164 -7.751 9.298 1.00 97.75 102 PRO A C 1
ATOM 763 O O . PRO A 1 102 ? -10.622 -7.311 10.307 1.00 97.75 102 PRO A O 1
ATOM 766 N N . VAL A 1 103 ? -10.459 -8.297 8.299 1.00 97.31 103 VAL A N 1
ATOM 767 C CA . VAL A 1 103 ? -8.986 -8.393 8.325 1.00 97.31 103 VAL A CA 1
ATOM 768 C C . VAL A 1 103 ? -8.362 -7.010 8.169 1.00 97.31 103 VAL A C 1
ATOM 770 O O . VAL A 1 103 ? -7.419 -6.683 8.880 1.00 97.31 103 VAL A O 1
ATOM 773 N N . PHE A 1 104 ? -8.910 -6.178 7.280 1.00 98.00 104 PHE A N 1
ATOM 774 C CA . PHE A 1 104 ? -8.477 -4.790 7.141 1.00 98.00 104 PHE A CA 1
ATOM 775 C C . PHE A 1 104 ? -8.682 -4.002 8.443 1.00 98.00 104 PHE A C 1
ATOM 777 O O . PHE A 1 104 ? -7.780 -3.288 8.884 1.00 98.00 104 PHE A O 1
ATOM 784 N N . ASP A 1 105 ? -9.849 -4.142 9.076 1.00 97.69 105 ASP A N 1
ATOM 785 C CA . ASP A 1 105 ? -10.144 -3.451 10.330 1.00 97.69 105 ASP A CA 1
ATOM 786 C C . ASP A 1 105 ? -9.216 -3.933 11.449 1.00 97.69 105 ASP A C 1
ATOM 788 O O . ASP A 1 105 ? -8.677 -3.106 12.172 1.00 97.69 105 ASP A O 1
ATOM 792 N N . ALA A 1 106 ? -8.938 -5.236 11.549 1.00 96.94 106 ALA A N 1
ATOM 793 C CA . ALA A 1 106 ? -7.996 -5.767 12.535 1.00 96.94 106 ALA A CA 1
ATOM 794 C C . ALA A 1 106 ? -6.570 -5.202 12.381 1.00 96.94 106 ALA A C 1
ATOM 796 O O . ALA A 1 106 ? -5.876 -5.031 13.377 1.00 96.94 106 ALA A O 1
ATOM 797 N N . LEU A 1 107 ? -6.138 -4.883 11.155 1.00 96.25 107 LEU A N 1
ATOM 798 C CA . LEU A 1 107 ? -4.834 -4.259 10.895 1.00 96.25 107 LEU A CA 1
ATOM 799 C C . LEU A 1 107 ? -4.784 -2.771 11.269 1.00 96.25 107 LEU A C 1
ATOM 801 O O . LEU A 1 107 ? -3.696 -2.224 11.415 1.00 96.25 107 LEU A O 1
ATOM 805 N N . THR A 1 108 ? -5.932 -2.094 11.353 1.00 96.62 108 THR A N 1
ATOM 806 C CA . THR A 1 108 ? -5.985 -0.623 11.348 1.00 96.62 108 THR A CA 1
ATOM 807 C C . THR A 1 108 ? -6.786 -0.009 12.491 1.00 96.62 108 THR A C 1
ATOM 809 O O . THR A 1 108 ? -6.691 1.199 12.707 1.00 96.62 108 THR A O 1
ATOM 812 N N . CYS A 1 109 ? -7.578 -0.790 13.230 1.00 95.81 109 CYS A N 1
ATOM 813 C CA . CYS A 1 109 ? -8.559 -0.261 14.177 1.00 95.81 109 CYS A CA 1
ATOM 814 C C . CYS A 1 109 ? -7.946 0.492 15.360 1.00 95.81 109 CYS A C 1
ATOM 816 O O . CYS A 1 109 ? -8.562 1.441 15.842 1.00 95.81 109 CYS A O 1
ATOM 818 N N . GLU A 1 110 ? -6.739 0.114 15.777 1.00 94.50 110 GLU A N 1
ATOM 819 C CA . GLU A 1 110 ? -5.991 0.785 16.845 1.00 94.50 110 GLU A CA 1
ATOM 820 C C . GLU A 1 110 ? -5.296 2.070 16.365 1.00 94.50 110 GLU A C 1
ATOM 822 O O . GLU A 1 110 ? -4.972 2.936 17.174 1.00 94.50 110 GLU A O 1
ATOM 827 N N . MET A 1 111 ? -5.079 2.209 15.052 1.00 94.81 111 MET A N 1
ATOM 828 C CA . MET A 1 111 ? -4.316 3.311 14.453 1.00 94.81 111 MET A CA 1
ATOM 829 C C . MET A 1 111 ? -5.202 4.388 13.826 1.00 94.81 111 MET A C 1
ATOM 831 O O . MET A 1 111 ? -4.838 5.561 13.817 1.00 94.81 111 MET A O 1
ATOM 835 N N . LEU A 1 112 ? -6.340 3.996 13.251 1.00 96.69 112 LEU A N 1
ATOM 836 C CA . LEU A 1 112 ? -7.155 4.840 12.383 1.00 96.69 112 LEU A CA 1
ATOM 837 C C . LEU A 1 112 ? -8.597 4.907 12.886 1.00 96.69 112 LEU A C 1
ATOM 839 O O . LEU A 1 112 ? -9.191 3.879 13.207 1.00 96.69 112 LEU A O 1
ATOM 843 N N . GLY A 1 113 ? -9.193 6.101 12.870 1.00 96.62 113 GLY A N 1
ATOM 844 C CA . GLY A 1 113 ? -10.633 6.280 13.084 1.00 96.62 113 GLY A CA 1
ATOM 845 C C . GLY A 1 113 ? -11.479 5.684 11.950 1.00 96.62 113 GLY A C 1
ATOM 846 O O . GLY A 1 113 ? -10.982 5.458 10.847 1.00 96.62 113 GLY A O 1
ATOM 847 N N . GLU A 1 114 ? -12.767 5.453 12.211 1.00 96.50 114 GLU A N 1
ATOM 848 C CA . GLU A 1 114 ? -13.704 4.788 11.286 1.00 96.50 114 GLU A CA 1
ATOM 849 C C . GLU A 1 114 ? -13.738 5.427 9.887 1.00 96.50 114 GLU A C 1
ATOM 851 O O . GLU A 1 114 ? -13.466 4.748 8.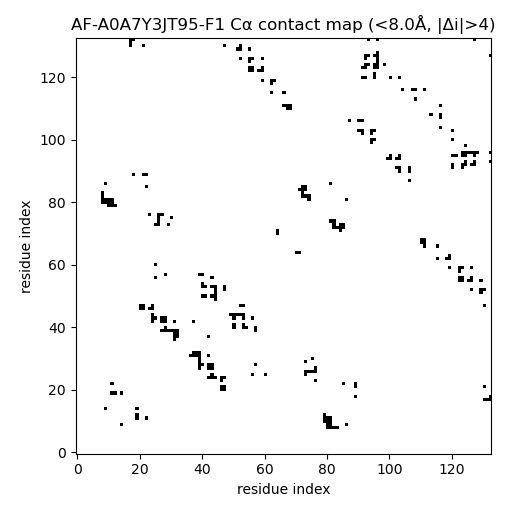897 1.00 96.50 114 GLU A O 1
ATOM 856 N N . ASP A 1 115 ? -13.921 6.746 9.810 1.00 97.12 115 ASP A N 1
ATOM 857 C CA . ASP A 1 115 ? 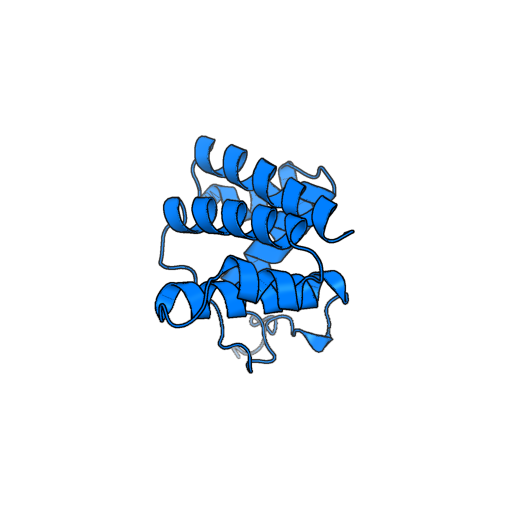-13.930 7.496 8.548 1.00 97.12 115 ASP A CA 1
ATOM 858 C C . ASP A 1 115 ? -12.646 7.321 7.719 1.00 97.12 115 ASP A C 1
ATOM 860 O O . ASP A 1 115 ? -12.670 7.290 6.484 1.00 97.12 115 ASP A O 1
ATOM 864 N N . ALA A 1 116 ? -11.490 7.258 8.388 1.00 97.62 116 ALA A N 1
ATOM 865 C CA . ALA A 1 116 ? -10.210 7.049 7.722 1.00 97.62 116 ALA A CA 1
ATOM 866 C C . ALA A 1 116 ? -10.094 5.610 7.209 1.00 97.62 116 ALA A C 1
ATOM 868 O O . ALA A 1 116 ? -9.655 5.409 6.074 1.00 97.62 116 ALA A O 1
ATOM 869 N N . ARG A 1 117 ? -10.541 4.628 8.005 1.00 97.88 117 ARG A N 1
ATOM 870 C CA . ARG A 1 117 ? -10.576 3.215 7.607 1.00 97.88 117 ARG A CA 1
ATOM 871 C C . ARG A 1 117 ? -11.435 3.007 6.365 1.00 97.88 117 ARG A C 1
ATOM 873 O O . ARG A 1 117 ? -10.968 2.351 5.443 1.00 97.88 117 ARG A O 1
ATOM 880 N N . ASP A 1 118 ? -12.612 3.622 6.279 1.00 97.75 118 ASP A N 1
ATOM 881 C CA . ASP A 1 118 ? -13.487 3.497 5.104 1.00 97.75 118 ASP A CA 1
ATOM 882 C C . ASP A 1 118 ? -12.841 4.042 3.824 1.00 97.75 118 ASP A C 1
ATOM 884 O O . ASP A 1 118 ? -12.791 3.355 2.797 1.00 97.75 118 ASP A O 1
ATOM 888 N N . ARG A 1 119 ? -12.289 5.263 3.881 1.00 98.12 119 ARG A N 1
ATOM 889 C CA . ARG A 1 119 ? -11.611 5.880 2.727 1.00 98.12 119 ARG A CA 1
ATOM 890 C C . ARG A 1 119 ? -10.401 5.070 2.279 1.00 98.12 119 ARG A C 1
ATOM 892 O O . ARG A 1 119 ? -10.218 4.834 1.083 1.00 98.12 119 ARG A O 1
ATOM 899 N N . ILE A 1 120 ? -9.579 4.640 3.232 1.00 98.31 120 ILE A N 1
ATOM 900 C CA . ILE A 1 120 ? -8.369 3.876 2.938 1.00 98.31 120 ILE A CA 1
ATOM 901 C C . ILE A 1 120 ? -8.726 2.479 2.427 1.00 98.31 120 ILE A C 1
ATOM 903 O O . ILE A 1 120 ? -8.100 2.032 1.474 1.00 98.31 120 ILE A O 1
ATOM 907 N N . HIS A 1 121 ? -9.753 1.820 2.969 1.00 98.50 121 HIS A N 1
ATOM 908 C CA . HIS A 1 121 ? -10.225 0.524 2.477 1.00 98.50 121 HIS A CA 1
ATOM 909 C C . HIS A 1 121 ? -10.657 0.610 1.008 1.00 98.50 121 HIS A C 1
ATOM 911 O O . HIS A 1 121 ? -10.234 -0.204 0.186 1.00 98.50 121 HIS A O 1
ATOM 917 N N . ALA A 1 122 ? -11.456 1.619 0.648 1.00 98.19 122 ALA A N 1
ATOM 918 C CA . ALA A 1 122 ? -11.879 1.829 -0.735 1.00 98.19 122 ALA A CA 1
ATOM 919 C C . ALA A 1 122 ? -10.685 2.083 -1.675 1.00 98.19 122 ALA A C 1
ATOM 921 O O . ALA A 1 122 ? -10.588 1.469 -2.741 1.00 98.19 122 ALA A O 1
ATOM 922 N N . ALA A 1 123 ? -9.742 2.939 -1.269 1.00 98.50 123 ALA A N 1
ATOM 923 C CA . ALA A 1 123 ? -8.540 3.216 -2.054 1.00 98.50 123 ALA A CA 1
ATOM 924 C C . ALA A 1 123 ? -7.619 1.987 -2.178 1.00 98.50 123 ALA A C 1
ATOM 926 O O . ALA A 1 123 ? -7.082 1.721 -3.252 1.00 98.50 123 ALA A O 1
ATOM 927 N N . ALA A 1 124 ? -7.474 1.205 -1.108 1.00 98.50 124 ALA A N 1
ATOM 928 C CA . ALA A 1 124 ? -6.681 -0.018 -1.078 1.00 98.50 124 ALA A CA 1
ATOM 929 C C . ALA A 1 124 ? -7.265 -1.090 -2.010 1.00 98.50 124 ALA A C 1
ATOM 931 O O . ALA A 1 124 ? -6.530 -1.679 -2.803 1.00 98.50 124 ALA A O 1
ATOM 932 N N . ALA A 1 125 ? -8.591 -1.271 -2.007 1.00 98.31 125 ALA A N 1
ATOM 933 C CA . ALA A 1 125 ? -9.265 -2.147 -2.961 1.00 98.31 125 ALA A CA 1
ATOM 934 C C . ALA A 1 125 ? -9.000 -1.697 -4.408 1.00 98.31 125 ALA A C 1
ATOM 936 O O . ALA A 1 125 ? -8.664 -2.524 -5.256 1.00 98.31 125 ALA A O 1
ATOM 937 N N . ALA A 1 126 ? -9.088 -0.394 -4.697 1.00 98.19 126 ALA A N 1
ATOM 938 C CA . ALA A 1 126 ? -8.825 0.145 -6.033 1.00 98.19 126 ALA A CA 1
ATOM 939 C C . ALA A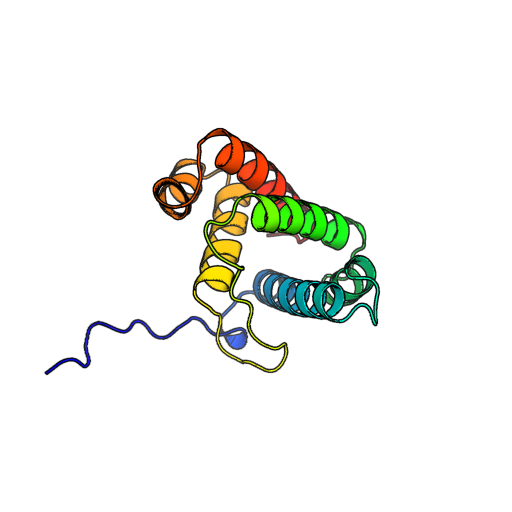 1 126 ? -7.376 -0.080 -6.507 1.00 98.19 126 ALA A C 1
ATOM 941 O O . ALA A 1 126 ? -7.144 -0.225 -7.708 1.00 98.19 126 ALA A O 1
ATOM 942 N N . VAL A 1 127 ? -6.402 -0.121 -5.591 1.00 98.38 127 VAL A N 1
ATOM 943 C CA . VAL A 1 127 ? -5.019 -0.510 -5.910 1.00 98.38 127 VAL A CA 1
ATOM 944 C C . VAL A 1 127 ? -4.951 -1.982 -6.286 1.00 98.38 127 VAL A C 1
ATOM 946 O O . VAL A 1 127 ? -4.436 -2.285 -7.357 1.00 98.38 127 VAL A O 1
ATOM 949 N N . GLY A 1 128 ? -5.505 -2.874 -5.459 1.00 97.50 128 GLY A N 1
ATOM 950 C CA . GLY A 1 128 ? -5.459 -4.318 -5.710 1.00 97.50 128 GLY A CA 1
ATOM 951 C C . GLY A 1 128 ? -6.065 -4.708 -7.060 1.00 97.50 128 GLY A C 1
ATOM 952 O O . GLY A 1 128 ? -5.440 -5.430 -7.829 1.00 97.50 128 GLY A O 1
ATOM 953 N N . HIS A 1 129 ? -7.217 -4.127 -7.412 1.00 97.25 129 HIS A N 1
ATOM 954 C CA . HIS A 1 129 ? -7.820 -4.318 -8.738 1.00 97.25 129 HIS A CA 1
ATOM 955 C C . HIS A 1 129 ? -6.932 -3.794 -9.878 1.00 97.25 129 HIS A C 1
ATOM 957 O O . HIS A 1 129 ? -6.884 -4.393 -10.948 1.00 97.25 129 HIS A O 1
ATOM 963 N N . ALA A 1 130 ? -6.240 -2.669 -9.676 1.00 96.50 130 ALA A N 1
ATOM 964 C CA . ALA A 1 130 ? -5.437 -2.041 -10.722 1.00 96.50 130 ALA A CA 1
ATOM 965 C C . ALA A 1 130 ? -4.090 -2.736 -10.974 1.00 96.50 130 ALA A C 1
ATOM 967 O O . ALA A 1 130 ? -3.522 -2.543 -12.048 1.00 96.50 130 ALA A O 1
ATOM 968 N N . ILE A 1 131 ? -3.576 -3.502 -10.006 1.00 95.06 131 ILE A N 1
ATOM 969 C CA . ILE A 1 131 ? -2.323 -4.265 -10.142 1.00 95.06 131 ILE A CA 1
ATOM 970 C C . ILE A 1 131 ? -2.549 -5.762 -10.393 1.00 95.06 131 ILE A C 1
ATOM 972 O O . ILE A 1 131 ? -1.576 -6.469 -10.625 1.00 95.06 131 ILE A O 1
ATOM 976 N N . GLY A 1 132 ? -3.804 -6.226 -10.382 1.00 91.75 132 GLY A N 1
ATOM 977 C CA . GLY A 1 132 ? -4.158 -7.617 -10.676 1.00 91.75 132 GLY A CA 1
ATOM 978 C C . GLY A 1 132 ? -3.818 -8.603 -9.557 1.00 91.75 132 GLY A C 1
ATOM 979 O O . GLY A 1 132 ? -3.326 -9.686 -9.864 1.00 91.75 132 GLY A O 1
ATOM 980 N N . LEU A 1 133 ? -4.042 -8.211 -8.292 1.00 87.44 133 LEU A N 1
ATOM 981 C CA . LEU A 1 133 ? -3.991 -9.141 -7.149 1.00 87.44 133 LEU A CA 1
ATOM 982 C C . LEU A 1 133 ? -5.059 -10.247 -7.224 1.00 87.44 133 LEU A C 1
ATOM 984 O O . LEU A 1 133 ? -5.984 -10.127 -8.061 1.00 87.44 133 LEU A O 1
#

Radius of gyration: 14.42 Å; Cα contacts (8 Å, |Δi|>4): 170; chains: 1; bounding box: 32×33×42 Å

Mean predicted aligned error: 3.94 Å

Secondary structure (DSSP, 8-state):
---SS-PPPPBGGGS-HHHHHHHHHHHHHHHHHHH-SS-HHHHHHHHHS-HHHHHHHHHHHHHHHHH-SS------TT-SBPPHHHHHHHHHHHHHHTT-HHHHHHHHTTTS-HHHHHHHHHHHHHHHHHHT-

Sequence (133 aa):
MLKQMFVPPPRLADLAPEEAALISATRKWVMAQRHGRMCPLHAAANQLGALQAARSLHLLLAHVGASWPDPVAVAPPCCPALTHDEATLLGMVIAAHRHSRPVFDALTCEMLGEDARDRIHAAAAAVGHAIGL

Solvent-accessible surface area (backbone atoms only — not comparable to full-atom values): 7242 Å² total; per-residue (Å²): 144,82,85,85,80,75,77,78,67,61,38,50,88,78,46,56,72,59,58,32,29,50,54,52,14,50,27,39,22,52,52,18,64,75,66,69,82,46,62,32,53,59,45,14,15,73,49,61,77,30,64,67,29,16,49,28,44,49,52,27,51,52,49,43,72,74,47,51,87,60,85,82,54,69,52,62,82,86,53,59,52,48,38,70,54,47,48,51,52,50,48,35,20,52,22,29,50,70,69,33,59,70,60,33,43,73,76,34,58,93,63,36,56,70,73,52,48,54,56,37,40,54,29,22,22,48,25,23,67,51,61,66,112

pLDDT: mean 93.52, std 10.02, range [42.97, 98.56]

Foldseek 3Di:
DPPPPDDDFDFLVNDDLLLSLLLLLVQQLVVCVVPVPDHSLVSSCVSLVHSQLSVLSVQLVVLCCVWFPDHQDRDHSPDGGGDPSSVLLSQLLVCLLVVNLVSNCVSPVVGGDPVSSVSNSVSSNSNCVSSVD